Protein AF-A0A1M2VTX1-F1 (afdb_monomer)

Structure (mmCIF, N/CA/C/O backbone):
data_AF-A0A1M2VTX1-F1
#
_entry.id   AF-A0A1M2VTX1-F1
#
loop_
_atom_site.group_PDB
_atom_site.id
_atom_site.type_symbol
_atom_site.label_atom_id
_atom_site.label_alt_id
_atom_site.label_comp_id
_atom_site.label_asym_id
_atom_site.label_entity_id
_atom_site.label_seq_id
_atom_site.pdbx_PDB_ins_code
_atom_site.Cartn_x
_atom_site.Cartn_y
_atom_site.Cartn_z
_atom_site.occupancy
_atom_site.B_iso_or_equiv
_atom_site.auth_seq_id
_atom_site.auth_comp_id
_atom_site.auth_asym_id
_atom_site.auth_atom_id
_atom_site.pdbx_PDB_model_num
ATOM 1 N N . MET A 1 1 ? 3.780 -24.103 -12.499 1.00 57.12 1 MET A N 1
ATOM 2 C CA . MET A 1 1 ? 4.943 -23.644 -13.289 1.00 57.12 1 MET A CA 1
ATOM 3 C C . MET A 1 1 ? 4.640 -22.239 -13.796 1.00 57.12 1 MET A C 1
ATOM 5 O O . MET A 1 1 ? 3.648 -22.078 -14.492 1.00 57.12 1 MET A O 1
ATOM 9 N N . LEU A 1 2 ? 5.413 -21.227 -13.388 1.00 69.56 2 LEU A N 1
ATOM 10 C CA . LEU A 1 2 ? 5.296 -19.851 -13.895 1.00 69.56 2 LEU A CA 1
ATOM 11 C C . LEU A 1 2 ? 6.067 -19.782 -15.222 1.00 69.56 2 LEU A C 1
ATOM 13 O O . LEU A 1 2 ? 7.248 -20.107 -15.234 1.00 69.56 2 LEU A O 1
ATOM 17 N N . ALA A 1 3 ? 5.409 -19.458 -16.340 1.00 58.09 3 ALA A N 1
ATOM 18 C CA . ALA A 1 3 ? 5.958 -19.750 -17.674 1.00 58.09 3 ALA A CA 1
ATOM 19 C C . ALA A 1 3 ? 6.203 -18.531 -18.586 1.00 58.09 3 ALA A C 1
ATOM 21 O O . ALA A 1 3 ? 6.571 -18.720 -19.741 1.00 58.09 3 ALA A O 1
ATOM 22 N N . ARG A 1 4 ? 5.987 -17.287 -18.132 1.00 69.50 4 ARG A N 1
ATOM 23 C CA . ARG A 1 4 ? 6.029 -16.102 -19.015 1.00 69.50 4 ARG A CA 1
ATOM 24 C C . ARG A 1 4 ? 6.494 -14.830 -18.301 1.00 69.50 4 ARG A C 1
ATOM 26 O O . ARG A 1 4 ? 5.745 -13.868 -18.248 1.00 69.50 4 ARG A O 1
ATOM 33 N N . GLY A 1 5 ? 7.706 -14.836 -17.741 1.00 79.50 5 GLY A N 1
ATOM 34 C CA . GLY A 1 5 ? 8.277 -13.637 -17.107 1.00 79.50 5 GLY A CA 1
ATOM 35 C C . GLY A 1 5 ? 7.370 -13.006 -16.031 1.00 79.50 5 GLY A C 1
ATOM 36 O O . GLY A 1 5 ? 6.421 -13.645 -15.566 1.00 79.50 5 GLY A O 1
ATOM 37 N N . PRO A 1 6 ? 7.666 -11.775 -15.584 1.00 86.94 6 PRO A N 1
ATOM 38 C CA . PRO A 1 6 ? 6.753 -11.030 -14.725 1.00 86.94 6 PRO A CA 1
ATOM 39 C C . PRO A 1 6 ? 5.514 -10.600 -15.522 1.00 86.94 6 PRO A C 1
ATOM 41 O O . PRO A 1 6 ? 5.639 -10.033 -16.603 1.00 86.94 6 PRO A O 1
ATOM 44 N N . LEU A 1 7 ? 4.319 -10.849 -14.975 1.00 88.19 7 LEU A N 1
ATOM 45 C CA . LEU A 1 7 ? 3.065 -10.342 -15.550 1.00 88.19 7 LEU A CA 1
ATOM 46 C C . LEU A 1 7 ? 2.995 -8.809 -15.447 1.00 88.19 7 LEU A C 1
ATOM 48 O O . LEU A 1 7 ? 2.621 -8.143 -16.404 1.00 88.19 7 LEU A O 1
ATOM 52 N N . HIS A 1 8 ? 3.395 -8.276 -14.290 1.00 90.44 8 HIS A N 1
ATOM 53 C CA . HIS A 1 8 ? 3.475 -6.849 -13.999 1.00 90.44 8 HIS A CA 1
ATOM 54 C C . HIS A 1 8 ? 4.724 -6.539 -13.174 1.00 90.44 8 HIS A C 1
ATOM 56 O O . HIS A 1 8 ? 5.159 -7.359 -12.362 1.00 90.44 8 HIS A O 1
ATOM 62 N N . ALA A 1 9 ? 5.260 -5.335 -13.364 1.00 91.88 9 ALA A N 1
ATOM 63 C CA . ALA A 1 9 ? 6.329 -4.763 -12.555 1.00 91.88 9 ALA A CA 1
ATOM 64 C C . ALA A 1 9 ? 5.876 -3.385 -12.058 1.00 91.88 9 ALA A C 1
ATOM 66 O O . ALA A 1 9 ? 6.121 -2.369 -12.701 1.00 91.88 9 ALA A O 1
ATOM 67 N N . PHE A 1 10 ? 5.150 -3.369 -10.940 1.00 93.62 10 PHE A N 1
ATOM 68 C CA . PHE A 1 10 ? 4.768 -2.132 -10.260 1.00 93.62 10 PHE A CA 1
ATOM 69 C C . PHE A 1 10 ? 5.904 -1.657 -9.354 1.00 93.62 10 PHE A C 1
ATOM 71 O O . PHE A 1 10 ? 6.641 -2.478 -8.803 1.00 93.62 10 PHE A O 1
ATOM 78 N N . ALA A 1 11 ? 6.028 -0.346 -9.177 1.00 92.56 11 ALA A N 1
ATOM 79 C CA . ALA A 1 11 ? 7.086 0.245 -8.375 1.00 92.56 11 ALA A CA 1
ATOM 80 C C . ALA A 1 11 ? 6.549 1.392 -7.519 1.00 92.56 11 ALA A C 1
ATOM 82 O O . ALA A 1 11 ? 5.728 2.186 -7.966 1.00 92.56 11 ALA A O 1
ATOM 83 N N . HIS A 1 12 ? 7.042 1.470 -6.287 1.00 92.69 12 HIS A N 1
ATOM 84 C CA . HIS A 1 12 ? 6.989 2.708 -5.519 1.00 92.69 12 HIS A CA 1
ATOM 85 C C . HIS A 1 12 ? 7.991 3.708 -6.101 1.00 92.69 12 HIS A C 1
ATOM 87 O O . HIS A 1 12 ? 8.963 3.309 -6.744 1.00 92.69 12 HIS A O 1
ATOM 93 N N . GLU A 1 13 ? 7.759 4.991 -5.844 1.00 89.56 13 GLU A N 1
ATOM 94 C CA . GLU A 1 13 ? 8.699 6.039 -6.247 1.00 89.56 13 GLU A CA 1
ATOM 95 C C . GLU A 1 13 ? 9.970 5.995 -5.384 1.00 89.56 13 GLU A C 1
ATOM 97 O O . GLU A 1 13 ? 10.046 5.306 -4.358 1.00 89.56 13 GLU A O 1
ATOM 102 N N . ASP A 1 14 ? 10.977 6.769 -5.777 1.00 82.81 14 ASP A N 1
ATOM 103 C CA . ASP A 1 14 ? 12.145 6.985 -4.932 1.00 82.81 14 ASP A CA 1
ATOM 104 C C . ASP A 1 14 ? 11.745 7.714 -3.636 1.00 82.81 14 ASP A C 1
ATOM 106 O O . ASP A 1 14 ? 10.932 8.644 -3.639 1.00 82.81 14 ASP A O 1
ATOM 110 N N . SER A 1 15 ? 12.349 7.325 -2.506 1.00 74.06 15 SER A N 1
ATOM 111 C CA . SER A 1 15 ? 12.192 8.095 -1.266 1.00 74.06 15 SER A CA 1
ATOM 112 C C . SER A 1 15 ? 12.731 9.510 -1.472 1.00 74.06 15 SER A C 1
ATOM 114 O O . SER A 1 15 ? 13.853 9.703 -1.943 1.00 74.06 15 SER A O 1
ATOM 116 N N . ASN A 1 16 ? 11.959 10.508 -1.038 1.00 65.38 16 ASN A N 1
ATOM 117 C CA . ASN A 1 16 ? 12.381 11.911 -1.038 1.00 65.38 16 ASN A CA 1
ATOM 118 C C . ASN A 1 16 ? 13.467 12.216 0.010 1.00 65.38 16 ASN A C 1
ATOM 120 O O . ASN A 1 16 ? 13.895 13.365 0.141 1.00 65.38 16 ASN A O 1
ATOM 124 N N . LYS A 1 17 ? 13.905 11.224 0.793 1.00 70.56 17 LYS A N 1
ATOM 125 C CA . LYS A 1 17 ? 14.925 11.435 1.815 1.00 70.56 17 LYS A CA 1
ATOM 126 C C . LYS A 1 17 ? 16.332 11.467 1.212 1.00 70.56 17 LYS A C 1
ATOM 128 O O . LYS A 1 17 ? 16.689 10.589 0.429 1.00 70.56 17 LYS A O 1
ATOM 133 N N . PRO A 1 18 ? 17.172 12.432 1.629 1.00 61.97 18 PRO A N 1
ATOM 134 C CA . PRO A 1 18 ? 18.532 12.564 1.112 1.00 61.97 18 PRO A CA 1
ATOM 135 C C . PRO A 1 18 ? 19.455 11.422 1.565 1.00 61.97 18 PRO A C 1
ATOM 137 O O . PRO A 1 18 ? 20.415 11.097 0.867 1.00 61.97 18 PRO A O 1
ATOM 140 N N . ASP A 1 19 ? 19.176 10.796 2.715 1.00 68.81 19 ASP A N 1
ATOM 141 C CA . ASP A 1 19 ? 19.970 9.675 3.215 1.00 68.81 19 ASP A CA 1
ATOM 142 C C . ASP A 1 19 ? 19.478 8.337 2.647 1.00 68.81 19 ASP A C 1
ATOM 144 O O . ASP A 1 19 ? 18.606 7.667 3.203 1.00 68.81 19 ASP A O 1
ATOM 148 N N . ARG A 1 20 ? 20.082 7.936 1.525 1.00 65.12 20 ARG A N 1
ATOM 149 C CA . ARG A 1 20 ? 19.780 6.671 0.843 1.00 65.12 20 ARG A CA 1
ATOM 150 C C . ARG A 1 20 ? 20.214 5.419 1.617 1.00 65.12 20 ARG A C 1
ATOM 152 O O . ARG A 1 20 ? 19.881 4.310 1.208 1.00 65.12 20 ARG A O 1
ATOM 159 N N . ARG A 1 21 ? 20.969 5.552 2.716 1.00 62.19 21 ARG A N 1
ATOM 160 C CA . ARG A 1 21 ? 21.542 4.403 3.446 1.00 62.19 21 ARG A CA 1
ATOM 161 C C . ARG A 1 21 ? 20.524 3.647 4.303 1.00 62.19 21 ARG A C 1
ATOM 163 O O . ARG A 1 21 ? 20.820 2.533 4.720 1.00 62.19 21 ARG A O 1
ATOM 170 N N . ALA A 1 22 ? 19.345 4.225 4.534 1.00 59.78 22 ALA A N 1
ATOM 171 C CA . ALA A 1 22 ? 18.253 3.615 5.296 1.00 59.78 22 ALA A CA 1
ATOM 172 C C . ALA A 1 22 ? 16.983 3.371 4.457 1.00 59.78 22 ALA A C 1
ATOM 174 O O . ALA A 1 22 ? 15.913 3.182 5.033 1.00 59.78 22 ALA A O 1
ATOM 175 N N . MET A 1 23 ? 17.090 3.389 3.123 1.00 68.19 23 MET A N 1
ATOM 176 C CA . MET A 1 23 ? 15.981 3.065 2.220 1.00 68.19 23 MET A CA 1
ATOM 177 C C . MET A 1 23 ? 15.756 1.549 2.153 1.00 68.19 23 MET A C 1
ATOM 179 O O . MET A 1 23 ? 16.704 0.764 2.080 1.00 68.19 23 MET A O 1
ATOM 183 N N . TYR A 1 24 ? 14.496 1.140 2.082 1.00 76.38 24 TYR A N 1
ATOM 184 C CA . TYR A 1 24 ? 14.067 -0.216 1.713 1.00 76.38 24 TYR A CA 1
ATOM 185 C C . TYR A 1 24 ? 13.081 -0.100 0.558 1.00 76.38 24 TYR A C 1
ATOM 187 O O . TYR A 1 24 ? 12.406 0.910 0.447 1.00 76.38 24 TYR A O 1
ATOM 195 N N . GLY A 1 25 ? 12.998 -1.114 -0.304 1.00 85.94 25 GLY A N 1
ATOM 196 C CA . GLY A 1 25 ? 12.064 -1.123 -1.435 1.00 85.94 25 GLY A CA 1
ATOM 197 C C . GLY A 1 25 ? 10.609 -1.326 -0.994 1.00 85.94 25 GLY A C 1
ATOM 198 O O . GLY A 1 25 ? 10.053 -0.549 -0.225 1.00 85.94 25 GLY A O 1
ATOM 199 N N . VAL A 1 26 ? 9.976 -2.390 -1.484 1.00 91.75 26 VAL A N 1
ATOM 200 C CA . VAL A 1 26 ? 8.645 -2.806 -1.018 1.00 91.75 26 VAL A CA 1
ATOM 201 C C . VAL A 1 26 ? 8.793 -3.606 0.275 1.00 91.75 26 VAL A C 1
ATOM 203 O O . VAL A 1 26 ? 9.516 -4.601 0.295 1.00 91.75 26 VAL A O 1
ATOM 206 N N . VAL A 1 27 ? 8.107 -3.197 1.346 1.00 93.25 27 VAL A N 1
ATOM 207 C CA . VAL A 1 27 ? 8.224 -3.845 2.670 1.00 93.25 27 VAL A CA 1
ATOM 208 C C . VAL A 1 27 ? 7.169 -4.917 2.925 1.00 93.25 27 VAL A C 1
ATOM 210 O O . VAL A 1 27 ? 7.410 -5.866 3.667 1.00 93.25 27 VAL A O 1
ATOM 213 N N . LYS A 1 28 ? 5.991 -4.781 2.312 1.00 95.06 28 LYS A N 1
ATOM 214 C CA . LYS A 1 28 ? 4.875 -5.722 2.441 1.00 95.06 28 LYS A CA 1
ATOM 215 C C . LYS A 1 28 ? 3.982 -5.622 1.207 1.00 95.06 28 LYS A C 1
ATOM 217 O O . LYS A 1 28 ? 3.864 -4.548 0.617 1.00 95.06 28 LYS A O 1
ATOM 222 N N . THR A 1 29 ? 3.343 -6.735 0.850 1.00 96.81 29 THR A N 1
ATOM 223 C CA . THR A 1 29 ? 2.247 -6.774 -0.124 1.00 96.81 29 THR A CA 1
ATOM 224 C C . THR A 1 29 ? 1.085 -7.604 0.417 1.00 96.81 29 THR A C 1
ATOM 226 O O . THR A 1 29 ? 1.307 -8.550 1.174 1.00 96.81 29 THR A O 1
ATOM 229 N N . GLU A 1 30 ? -0.146 -7.243 0.066 1.00 96.75 30 GLU A N 1
ATOM 230 C CA . GLU A 1 30 ? -1.357 -7.944 0.497 1.00 96.75 30 GLU A CA 1
ATOM 231 C C . GLU A 1 30 ? -2.414 -7.912 -0.612 1.00 96.75 30 GLU A C 1
ATOM 233 O O . GLU A 1 30 ? -2.645 -6.870 -1.225 1.00 96.75 30 GLU A O 1
ATOM 238 N N . TRP A 1 31 ? -3.035 -9.057 -0.900 1.00 95.00 31 TRP A N 1
ATOM 239 C CA . TRP A 1 31 ? -4.150 -9.115 -1.844 1.00 95.00 31 TRP A CA 1
ATOM 240 C C . TRP A 1 31 ? -5.414 -8.568 -1.197 1.00 95.00 31 TRP A C 1
ATOM 242 O O . TRP A 1 31 ? -5.729 -8.908 -0.060 1.00 95.00 31 TRP A O 1
ATOM 252 N N . VAL A 1 32 ? -6.172 -7.787 -1.958 1.00 92.19 32 VAL A N 1
ATOM 253 C CA . VAL A 1 32 ? -7.484 -7.287 -1.551 1.00 92.19 32 VAL A CA 1
ATOM 254 C C . VAL A 1 32 ? -8.518 -7.606 -2.613 1.00 92.19 32 VAL A C 1
ATOM 256 O O . VAL A 1 32 ? -8.243 -7.552 -3.811 1.00 92.19 32 VAL A O 1
ATOM 259 N N . CYS A 1 33 ? -9.726 -7.932 -2.168 1.00 88.38 33 CYS A N 1
ATOM 260 C CA . CYS A 1 33 ? -10.849 -8.254 -3.035 1.00 88.38 33 CYS A CA 1
ATOM 261 C C . CYS A 1 33 ? -12.046 -7.416 -2.590 1.00 88.38 33 CYS A C 1
ATOM 263 O O . CYS A 1 33 ? -12.437 -7.483 -1.427 1.00 88.38 33 CYS A O 1
ATOM 265 N N . GLY A 1 34 ? -12.650 -6.655 -3.499 1.00 75.38 34 GLY A N 1
ATOM 266 C CA . GLY A 1 34 ? -13.826 -5.848 -3.176 1.00 75.38 34 GLY A CA 1
ATOM 267 C C . GLY A 1 34 ? -14.722 -5.635 -4.385 1.00 75.38 34 GLY A C 1
ATOM 268 O O . GLY A 1 34 ? -14.244 -5.407 -5.491 1.00 75.38 34 GLY A O 1
ATOM 269 N N . ALA A 1 35 ? -16.037 -5.703 -4.198 1.00 62.72 35 ALA A N 1
ATOM 270 C CA . ALA A 1 35 ? -16.992 -5.319 -5.234 1.00 62.72 35 ALA A CA 1
ATOM 271 C C . ALA A 1 35 ? -17.181 -3.787 -5.250 1.00 62.72 35 ALA A C 1
ATOM 273 O O . ALA A 1 35 ? -17.131 -3.171 -4.187 1.00 62.72 35 ALA A O 1
ATOM 274 N N . PRO A 1 36 ? -17.420 -3.156 -6.416 1.00 68.81 36 PRO A N 1
ATOM 275 C CA . PRO A 1 36 ? -17.385 -3.711 -7.778 1.00 68.81 36 PRO A CA 1
ATOM 276 C C . PRO A 1 36 ? -15.965 -3.817 -8.374 1.00 68.81 36 PRO A C 1
ATOM 278 O O . PRO A 1 36 ? -15.800 -4.234 -9.519 1.00 68.81 36 PRO A O 1
ATOM 281 N N . TYR A 1 37 ? -14.938 -3.411 -7.627 1.00 69.81 37 TYR A N 1
ATOM 282 C CA . TYR A 1 37 ? -13.607 -3.119 -8.159 1.00 69.81 37 TYR A CA 1
ATOM 283 C C . TYR A 1 37 ? -12.725 -4.344 -8.436 1.00 69.81 37 TYR A C 1
ATOM 285 O O . TYR A 1 37 ? -11.744 -4.205 -9.157 1.00 69.81 37 TYR A O 1
ATOM 293 N N . GLY A 1 38 ? -13.081 -5.543 -7.979 1.00 82.88 38 GLY A N 1
ATOM 294 C CA . GLY A 1 38 ? -12.352 -6.785 -8.243 1.00 82.88 38 GLY A CA 1
ATOM 295 C C . GLY A 1 38 ? -11.166 -7.015 -7.302 1.00 82.88 38 GLY A C 1
ATOM 296 O O . GLY A 1 38 ? -11.228 -6.686 -6.119 1.00 82.88 38 GLY A O 1
ATOM 297 N N . VAL A 1 39 ? -10.115 -7.649 -7.831 1.00 88.31 39 VAL A N 1
ATOM 298 C CA . VAL A 1 39 ? -8.889 -7.992 -7.095 1.00 88.31 39 VAL A CA 1
ATOM 299 C C . VAL A 1 39 ? -7.840 -6.908 -7.316 1.00 88.31 39 VAL A C 1
ATOM 301 O O . VAL A 1 39 ? -7.530 -6.570 -8.458 1.00 88.31 39 VAL A O 1
ATOM 304 N N . GLY A 1 40 ? -7.274 -6.406 -6.226 1.00 93.31 40 GLY A N 1
ATOM 305 C CA . GLY A 1 40 ? -6.150 -5.481 -6.221 1.00 93.31 40 GLY A CA 1
ATOM 306 C C . GLY A 1 40 ? -5.019 -5.980 -5.330 1.00 93.31 40 GLY A C 1
ATOM 307 O O . GLY A 1 40 ? -5.193 -6.891 -4.519 1.00 93.31 40 GLY A O 1
ATOM 308 N N . LEU A 1 41 ? -3.849 -5.375 -5.485 1.00 95.75 41 LEU A N 1
ATOM 309 C CA . LEU A 1 41 ? -2.684 -5.618 -4.644 1.00 95.75 41 LEU A CA 1
ATOM 310 C C . LEU A 1 41 ? -2.381 -4.343 -3.864 1.00 95.75 41 LEU A C 1
ATOM 312 O O . LEU A 1 41 ? -2.256 -3.283 -4.465 1.00 95.75 41 LEU A O 1
ATOM 316 N N . VAL A 1 42 ? -2.240 -4.427 -2.548 1.00 97.06 42 VAL A N 1
ATOM 317 C CA . VAL A 1 42 ? -1.787 -3.306 -1.719 1.00 97.06 42 VAL A CA 1
ATOM 318 C C . VAL A 1 42 ? -0.322 -3.504 -1.372 1.00 97.06 42 VAL A C 1
ATOM 320 O O . VAL A 1 42 ? 0.082 -4.617 -1.039 1.00 97.06 42 VAL A O 1
ATOM 323 N N . SER A 1 43 ? 0.483 -2.447 -1.425 1.00 97.56 43 SER A N 1
ATOM 324 C CA . SER A 1 43 ? 1.880 -2.491 -0.987 1.00 97.56 43 SER A CA 1
ATOM 325 C C . SER A 1 43 ? 2.312 -1.225 -0.263 1.00 97.56 43 SER A C 1
ATOM 327 O O . SER A 1 43 ? 1.774 -0.151 -0.509 1.00 97.56 43 SER A O 1
ATOM 329 N N . GLY A 1 44 ? 3.306 -1.353 0.615 1.00 96.56 44 GLY A N 1
ATOM 330 C CA . GLY A 1 44 ? 3.977 -0.230 1.274 1.00 96.56 44 GLY A CA 1
ATOM 331 C C . GLY A 1 44 ? 5.446 -0.163 0.868 1.00 96.56 44 GLY A C 1
ATOM 332 O O . GLY A 1 44 ? 6.062 -1.218 0.677 1.00 96.56 44 GLY A O 1
ATOM 333 N N . GLY A 1 45 ? 6.017 1.041 0.764 1.00 94.31 45 GLY A N 1
ATOM 334 C CA . GLY A 1 45 ? 7.405 1.187 0.320 1.00 94.31 45 GLY A CA 1
ATOM 335 C C . GLY A 1 45 ? 8.153 2.453 0.748 1.00 94.31 45 GLY A C 1
ATOM 336 O O . GLY A 1 45 ? 7.688 3.244 1.577 1.00 94.31 45 GLY A O 1
ATOM 337 N N . ALA A 1 46 ? 9.349 2.600 0.165 1.00 91.81 46 ALA A N 1
ATOM 338 C CA . ALA A 1 46 ? 10.330 3.664 0.421 1.00 91.81 46 ALA A CA 1
ATOM 339 C C . ALA A 1 46 ? 9.802 5.085 0.199 1.00 91.81 46 ALA A C 1
ATOM 341 O O . ALA A 1 46 ? 10.211 6.009 0.897 1.00 91.81 46 ALA A O 1
ATOM 342 N N . ASP A 1 47 ? 8.885 5.269 -0.754 1.00 92.06 47 ASP A N 1
ATOM 343 C CA . ASP A 1 47 ? 8.259 6.566 -1.057 1.00 92.06 47 ASP A CA 1
ATOM 344 C C . ASP A 1 47 ? 7.334 7.077 0.061 1.00 92.06 47 ASP A C 1
ATOM 346 O O . ASP A 1 47 ? 6.664 8.101 -0.099 1.00 92.06 47 ASP A O 1
ATOM 350 N N . GLY A 1 48 ? 7.261 6.354 1.182 1.00 93.19 48 GLY A N 1
ATOM 351 C CA . GLY A 1 48 ? 6.389 6.665 2.305 1.00 93.19 48 GLY A CA 1
ATOM 352 C C . GLY A 1 48 ? 4.918 6.421 1.989 1.00 93.19 48 GLY A C 1
ATOM 353 O O . GLY A 1 48 ? 4.062 6.861 2.751 1.00 93.19 48 GLY A O 1
ATOM 354 N N . CYS A 1 49 ? 4.592 5.742 0.888 1.00 95.56 49 CYS A N 1
ATOM 355 C CA . CYS A 1 49 ? 3.213 5.505 0.488 1.00 95.56 49 CYS A CA 1
ATOM 356 C C . CYS A 1 49 ? 2.783 4.060 0.755 1.00 95.56 49 CYS A C 1
ATOM 358 O O . CYS A 1 49 ? 3.566 3.119 0.600 1.00 95.56 49 CYS A O 1
ATOM 360 N N . VAL A 1 50 ? 1.501 3.883 1.085 1.00 96.88 50 VAL A N 1
ATOM 361 C CA . VAL A 1 50 ? 0.784 2.624 0.835 1.00 96.88 50 VAL A CA 1
ATOM 362 C C . VAL A 1 50 ? -0.046 2.820 -0.427 1.00 96.88 50 VAL A C 1
ATOM 364 O O . VAL A 1 50 ? -0.786 3.800 -0.536 1.00 96.88 50 VAL A O 1
ATOM 367 N N . ARG A 1 51 ? 0.100 1.919 -1.395 1.00 96.44 51 ARG A N 1
ATOM 368 C CA . ARG A 1 51 ? -0.496 2.019 -2.730 1.00 96.44 51 ARG A CA 1
ATOM 369 C C . ARG A 1 51 ? -1.395 0.834 -3.027 1.00 96.44 51 ARG A C 1
ATOM 371 O O . ARG A 1 51 ? -1.095 -0.276 -2.600 1.00 96.44 51 ARG A O 1
ATOM 378 N N . LEU A 1 52 ? -2.453 1.082 -3.791 1.00 95.31 52 LEU A N 1
ATOM 379 C CA . LEU A 1 52 ? -3.314 0.075 -4.398 1.00 95.31 52 LEU A CA 1
ATOM 380 C C . LEU A 1 52 ? -2.992 -0.053 -5.889 1.00 95.31 52 LEU A C 1
ATOM 382 O O . LEU A 1 52 ? -3.040 0.925 -6.637 1.00 95.31 52 LEU A O 1
ATOM 386 N N . TRP A 1 53 ? -2.717 -1.279 -6.314 1.00 95.38 53 TRP A N 1
ATOM 387 C CA . TRP A 1 53 ? -2.482 -1.658 -7.698 1.00 95.38 53 TRP A CA 1
ATOM 388 C C . TRP A 1 53 ? -3.661 -2.463 -8.228 1.00 95.38 53 TRP A C 1
ATOM 390 O O . TRP A 1 53 ? -4.096 -3.438 -7.609 1.00 95.38 53 TRP A O 1
ATOM 400 N N . ASP A 1 54 ? -4.139 -2.097 -9.408 1.00 92.38 54 ASP A N 1
ATOM 401 C CA . ASP A 1 54 ? -5.060 -2.912 -10.187 1.00 92.38 54 ASP A CA 1
ATOM 402 C C . ASP A 1 54 ? -4.244 -3.798 -11.131 1.00 92.38 54 ASP A C 1
ATOM 404 O O . ASP A 1 54 ? -3.642 -3.328 -12.098 1.00 92.38 54 ASP A O 1
ATOM 408 N N . VAL A 1 55 ? -4.232 -5.101 -10.853 1.00 91.44 55 VAL A N 1
ATOM 409 C CA . VAL A 1 55 ? -3.476 -6.097 -11.632 1.00 91.44 55 VAL A CA 1
ATOM 410 C C . VAL A 1 55 ? -4.096 -6.404 -12.996 1.00 91.44 55 VAL A C 1
ATOM 412 O O . VAL A 1 55 ? -3.582 -7.239 -13.730 1.00 91.44 55 VAL A O 1
ATOM 415 N N . ARG A 1 56 ? -5.232 -5.784 -13.333 1.00 89.19 56 ARG A N 1
ATOM 416 C CA . ARG A 1 56 ? -5.868 -5.888 -14.655 1.00 89.19 56 ARG A CA 1
ATOM 417 C C . ARG A 1 56 ? -5.453 -4.740 -15.572 1.00 89.19 56 ARG A C 1
ATOM 419 O O . ARG A 1 56 ? -5.716 -4.798 -16.771 1.00 89.19 56 ARG A O 1
ATOM 426 N N . ARG A 1 57 ? -4.853 -3.688 -15.009 1.00 89.50 57 ARG A N 1
ATOM 427 C CA . ARG A 1 57 ? -4.334 -2.535 -15.747 1.00 89.50 57 ARG A CA 1
ATOM 428 C C . ARG A 1 57 ? -2.868 -2.753 -16.088 1.00 89.50 57 ARG A C 1
ATOM 430 O O . ARG A 1 57 ? -2.152 -3.469 -15.392 1.00 89.50 57 ARG A O 1
ATOM 437 N N . ALA A 1 58 ? -2.414 -2.108 -17.157 1.00 89.44 58 ALA A N 1
ATOM 438 C CA . ALA A 1 58 ? -1.003 -2.110 -17.508 1.00 89.44 58 ALA A CA 1
ATOM 439 C C . ALA A 1 58 ? -0.158 -1.458 -16.395 1.00 89.44 58 ALA A C 1
ATOM 441 O O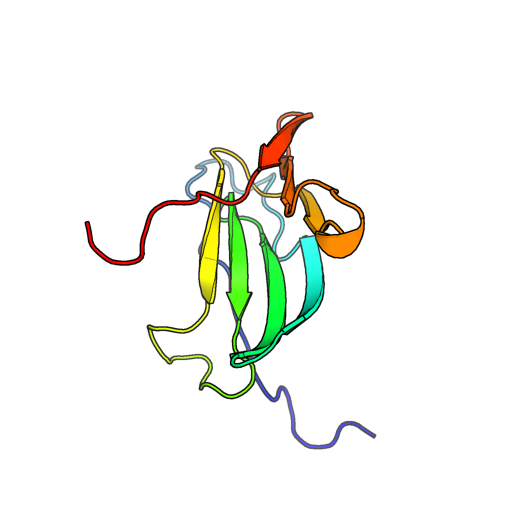 . ALA A 1 58 ? -0.657 -0.660 -15.595 1.00 89.44 58 ALA A O 1
ATOM 442 N N . SER A 1 59 ? 1.123 -1.827 -16.319 1.00 89.44 59 SER A N 1
ATOM 443 C CA . SER A 1 59 ? 2.036 -1.289 -15.299 1.00 89.44 59 SER A CA 1
ATOM 444 C C . SER A 1 59 ? 2.378 0.184 -15.506 1.00 89.44 59 SE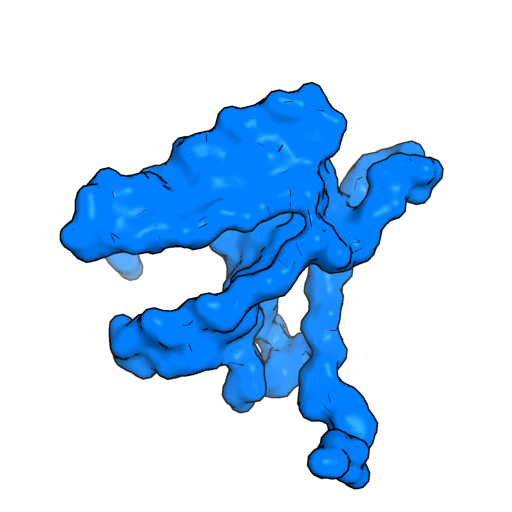R A C 1
ATOM 446 O O . SER A 1 59 ? 2.738 0.851 -14.545 1.00 89.44 59 SER A O 1
ATOM 448 N N . ASP A 1 60 ? 2.232 0.684 -16.728 1.00 89.94 60 ASP A N 1
ATOM 449 C CA . ASP A 1 60 ? 2.437 2.072 -17.136 1.00 89.94 60 ASP A CA 1
ATOM 450 C C . ASP A 1 60 ? 1.128 2.883 -17.226 1.00 89.94 60 ASP A C 1
ATOM 452 O O . ASP A 1 60 ? 1.165 4.050 -17.614 1.00 89.94 60 ASP A O 1
ATOM 456 N N . ASP A 1 61 ? -0.029 2.308 -16.858 1.00 91.94 61 ASP A N 1
ATOM 457 C CA . ASP A 1 61 ? -1.282 3.069 -16.771 1.00 91.94 61 ASP A CA 1
ATOM 458 C C . ASP A 1 61 ? -1.156 4.118 -15.649 1.00 91.94 61 ASP A C 1
ATOM 460 O O . ASP A 1 61 ? -0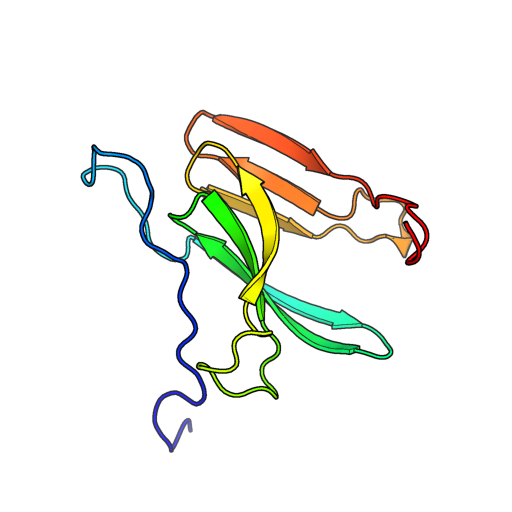.986 3.741 -14.486 1.00 91.94 61 ASP A O 1
ATOM 464 N N . PRO A 1 62 ? -1.287 5.424 -15.952 1.00 88.88 62 PRO A N 1
ATOM 465 C CA . PRO A 1 62 ? -1.132 6.493 -14.964 1.00 88.88 62 PRO A CA 1
ATOM 466 C C . PRO A 1 62 ? -2.184 6.472 -13.846 1.00 88.88 62 PRO A C 1
ATOM 468 O O . PRO A 1 62 ? -2.017 7.148 -12.834 1.00 88.88 62 PRO A O 1
ATOM 471 N N . HIS A 1 63 ? -3.272 5.718 -14.004 1.00 88.62 63 HIS A N 1
ATOM 472 C CA . HIS A 1 63 ? -4.288 5.542 -12.966 1.00 88.62 63 HIS A CA 1
ATOM 473 C C . HIS A 1 63 ? -4.000 4.344 -12.049 1.00 88.62 63 HIS A C 1
ATOM 475 O O . HIS A 1 63 ? -4.768 4.092 -11.118 1.00 88.62 63 HIS A O 1
ATOM 481 N N . ASN A 1 64 ? -2.946 3.571 -12.321 1.00 92.38 64 ASN A N 1
ATOM 482 C CA . ASN A 1 64 ? -2.512 2.477 -11.463 1.00 92.38 64 ASN A CA 1
ATOM 483 C C . ASN A 1 64 ? -1.619 3.002 -10.324 1.00 92.38 64 ASN A C 1
ATOM 485 O O . ASN A 1 64 ? -1.039 4.080 -10.417 1.00 92.38 64 ASN A O 1
ATOM 489 N N . GLY A 1 65 ? -1.510 2.256 -9.223 1.00 93.31 65 GLY A N 1
ATOM 490 C CA . GLY A 1 65 ? -0.692 2.681 -8.081 1.00 93.31 65 GLY A CA 1
ATOM 491 C C . GLY A 1 65 ? -1.287 3.822 -7.272 1.00 93.31 65 GLY A C 1
ATOM 492 O O . GLY A 1 65 ? -0.543 4.670 -6.768 1.00 93.31 65 GLY A O 1
ATOM 493 N N . THR A 1 66 ? -2.616 3.836 -7.147 1.00 93.50 66 THR A N 1
ATOM 494 C CA . THR A 1 66 ? -3.365 4.811 -6.352 1.00 93.50 66 THR A CA 1
ATOM 495 C C . THR A 1 66 ? -2.803 4.874 -4.935 1.00 93.50 66 THR A C 1
ATOM 497 O O . THR A 1 66 ? -2.725 3.860 -4.243 1.00 93.50 66 THR A O 1
ATOM 500 N N . VAL A 1 67 ? -2.414 6.065 -4.488 1.00 94.88 67 VAL A N 1
ATOM 501 C CA . VAL A 1 67 ? -1.905 6.279 -3.130 1.00 94.88 67 VAL A CA 1
ATOM 502 C C . VAL A 1 67 ? -3.079 6.253 -2.155 1.00 94.88 67 VAL A C 1
ATOM 504 O O . VAL A 1 67 ? -3.940 7.126 -2.203 1.00 94.88 67 VAL A O 1
ATOM 507 N N . LEU A 1 68 ? -3.107 5.258 -1.268 1.00 94.50 68 LEU A N 1
ATOM 508 C CA . LEU A 1 68 ? -4.096 5.162 -0.189 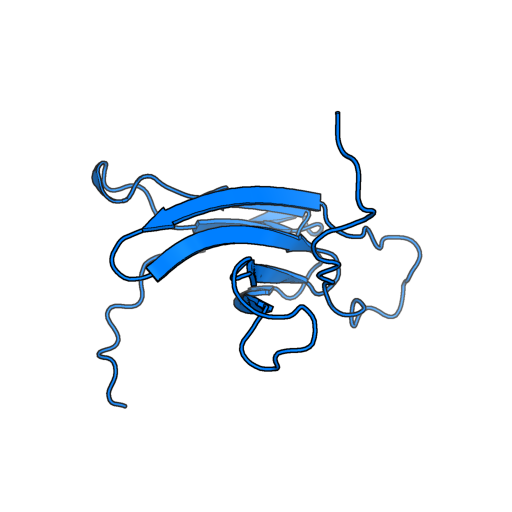1.00 94.50 68 LEU A CA 1
ATOM 509 C C . LEU A 1 68 ? -3.715 6.059 0.991 1.00 94.50 68 LEU A C 1
ATOM 511 O O . LEU A 1 68 ? -4.571 6.650 1.639 1.00 94.50 68 LEU A O 1
ATOM 515 N N . VAL A 1 69 ? -2.415 6.161 1.270 1.00 95.19 69 VAL A N 1
ATOM 516 C CA . VAL A 1 69 ? -1.862 7.038 2.305 1.00 95.19 69 VAL A CA 1
ATOM 517 C C . VAL A 1 69 ? -0.440 7.432 1.939 1.00 95.19 69 VAL A C 1
ATOM 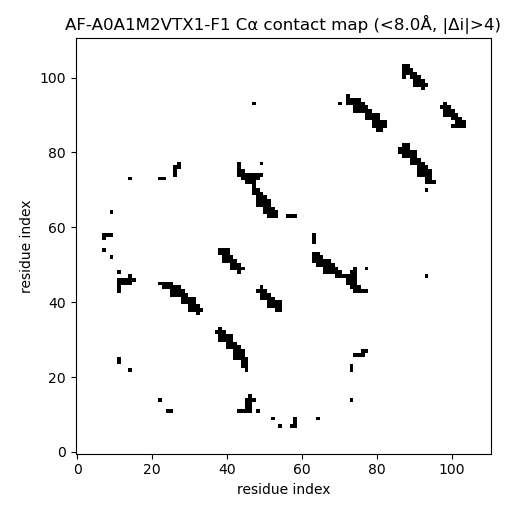519 O O . VAL A 1 69 ? 0.295 6.640 1.345 1.00 95.19 69 VAL A O 1
ATOM 522 N N . LYS A 1 70 ? -0.052 8.646 2.328 1.00 95.12 70 LYS A N 1
ATOM 523 C CA . LYS A 1 70 ? 1.314 9.155 2.236 1.00 95.12 70 LYS A CA 1
ATOM 524 C C . LYS A 1 70 ? 1.804 9.556 3.622 1.00 95.12 70 LYS A C 1
ATOM 526 O O . LYS A 1 70 ? 1.122 10.287 4.337 1.00 95.12 70 LYS A O 1
ATOM 531 N N . CYS A 1 71 ? 2.980 9.077 3.987 1.00 92.19 71 CYS A N 1
ATOM 532 C CA . CYS A 1 71 ? 3.644 9.335 5.253 1.00 92.19 71 CYS A CA 1
ATOM 533 C C . CYS A 1 71 ? 4.946 10.119 5.037 1.00 92.19 71 CYS A C 1
ATOM 535 O O . CYS A 1 71 ? 5.549 10.070 3.968 1.00 92.19 71 CYS A O 1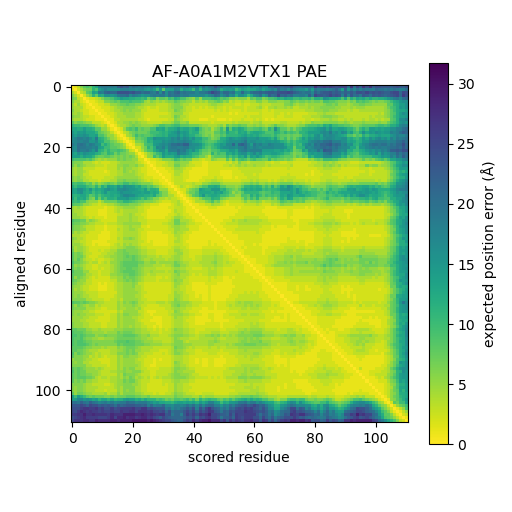
ATOM 537 N N . ASP A 1 72 ? 5.416 10.792 6.088 1.00 88.81 72 ASP A N 1
ATOM 538 C CA . ASP A 1 72 ? 6.678 11.556 6.073 1.00 88.81 72 ASP A CA 1
ATOM 539 C C . ASP A 1 72 ? 7.926 10.653 6.089 1.00 88.81 72 ASP A C 1
ATOM 541 O O . ASP A 1 72 ? 9.060 11.086 5.872 1.00 88.81 72 ASP A O 1
ATOM 545 N N . ASN A 1 73 ? 7.717 9.370 6.377 1.00 89.25 73 ASN A N 1
ATOM 546 C CA . ASN A 1 73 ? 8.741 8.356 6.489 1.00 89.25 73 ASN A CA 1
ATOM 547 C C . ASN A 1 73 ? 8.361 7.130 5.662 1.00 89.25 73 ASN A C 1
ATOM 549 O O . ASN A 1 73 ? 7.186 6.795 5.543 1.00 89.25 73 ASN A O 1
ATOM 553 N N . ASP A 1 74 ? 9.387 6.440 5.178 1.00 91.31 74 ASP A N 1
ATOM 554 C CA . ASP A 1 74 ? 9.326 5.143 4.524 1.00 91.31 74 ASP A CA 1
ATOM 555 C C . ASP A 1 74 ? 8.434 4.190 5.329 1.00 91.31 74 ASP A C 1
ATOM 557 O O . ASP A 1 74 ? 8.582 4.043 6.555 1.00 91.31 74 ASP A O 1
ATOM 561 N N . VAL A 1 75 ? 7.495 3.553 4.630 1.00 94.00 75 VAL A N 1
ATOM 562 C CA . VAL A 1 75 ? 6.599 2.578 5.246 1.00 94.00 75 VAL A CA 1
ATOM 563 C C . VAL A 1 75 ? 7.436 1.378 5.653 1.00 94.00 75 VAL A C 1
ATOM 565 O O . VAL A 1 75 ? 8.184 0.832 4.850 1.00 94.00 75 VAL A O 1
ATOM 568 N N . SER A 1 76 ? 7.314 0.965 6.910 1.00 93.38 76 SER A N 1
ATOM 569 C CA . SER A 1 76 ? 7.975 -0.232 7.439 1.00 93.38 76 SER A CA 1
ATOM 570 C C . SER A 1 76 ? 7.007 -1.403 7.557 1.00 93.38 76 SER A C 1
ATOM 572 O O . SER A 1 76 ? 7.416 -2.554 7.449 1.00 93.38 76 SER A O 1
ATOM 574 N N . THR A 1 77 ? 5.720 -1.124 7.760 1.00 95.81 77 THR A N 1
ATOM 575 C CA . THR A 1 77 ? 4.659 -2.132 7.775 1.00 95.81 77 THR A CA 1
ATOM 576 C C . THR A 1 77 ? 3.293 -1.484 7.568 1.00 95.81 77 THR A C 1
ATOM 578 O O . THR A 1 77 ? 3.112 -0.294 7.828 1.00 95.81 77 THR A O 1
ATOM 581 N N . PHE A 1 78 ? 2.315 -2.279 7.146 1.00 97.31 78 PHE A N 1
ATOM 582 C CA . PHE A 1 78 ? 0.908 -1.899 7.185 1.00 97.31 78 PHE A CA 1
ATOM 583 C C . PHE A 1 78 ? 0.026 -3.108 7.510 1.00 97.31 78 PHE A C 1
ATOM 585 O O . PHE A 1 78 ? 0.419 -4.258 7.287 1.00 97.31 78 PHE A O 1
ATOM 592 N N . ALA A 1 79 ? -1.178 -2.855 8.007 1.00 96.88 79 ALA A N 1
ATOM 593 C CA . ALA A 1 79 ? -2.225 -3.851 8.193 1.00 96.88 79 ALA A CA 1
ATOM 594 C C . ALA A 1 79 ? -3.545 -3.314 7.643 1.00 96.88 79 ALA A C 1
ATOM 596 O O . ALA A 1 79 ? -3.871 -2.148 7.860 1.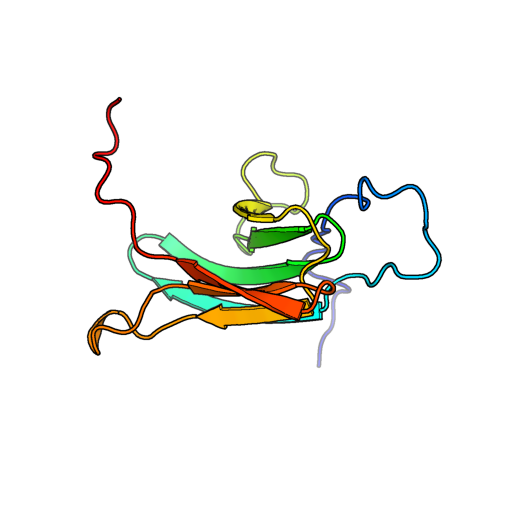00 96.88 79 ALA A O 1
ATOM 597 N N . LEU A 1 80 ? -4.270 -4.168 6.928 1.00 94.88 80 LEU A N 1
ATOM 598 C CA . LEU A 1 80 ? -5.622 -3.894 6.466 1.00 94.88 80 LEU A CA 1
ATOM 599 C C . LEU A 1 80 ? -6.602 -4.466 7.487 1.00 94.88 80 LEU A C 1
ATOM 601 O O . LEU A 1 80 ? -6.451 -5.618 7.895 1.00 94.88 80 LEU A O 1
ATOM 605 N N . GLY A 1 81 ? -7.557 -3.652 7.925 1.00 92.06 81 GLY A N 1
ATOM 606 C CA . GLY A 1 81 ? -8.567 -4.065 8.894 1.00 92.06 81 GLY A CA 1
ATOM 607 C C . GLY A 1 81 ? -9.793 -4.691 8.244 1.00 92.06 81 GLY A C 1
ATOM 608 O O . GLY A 1 81 ? -10.156 -4.384 7.104 1.00 92.06 81 GLY A O 1
ATOM 609 N N . ASP A 1 82 ? -10.466 -5.552 9.000 1.00 89.19 82 ASP A N 1
ATOM 610 C CA . ASP A 1 82 ? -11.776 -6.090 8.655 1.00 89.19 82 ASP A CA 1
ATOM 611 C C . ASP A 1 82 ? -12.881 -5.099 9.047 1.00 89.19 82 ASP A C 1
ATOM 613 O O . ASP A 1 82 ? -13.375 -5.068 10.180 1.00 89.19 82 ASP A O 1
ATOM 617 N N . VAL A 1 83 ? -13.302 -4.290 8.077 1.00 85.31 83 VAL A N 1
ATOM 618 C CA . VAL A 1 83 ? -14.361 -3.287 8.266 1.00 85.31 83 VAL A CA 1
ATOM 619 C C . VAL A 1 83 ? -15.693 -3.899 8.712 1.00 85.31 83 VAL A C 1
ATOM 621 O O . VAL A 1 83 ? -16.471 -3.235 9.395 1.00 85.31 83 VAL A O 1
ATOM 624 N N . TYR A 1 84 ? -15.955 -5.176 8.405 1.00 86.00 84 TYR A N 1
ATOM 625 C CA . TYR A 1 84 ? -17.175 -5.864 8.844 1.00 86.00 84 TYR A CA 1
ATOM 626 C C . TYR A 1 84 ? -17.138 -6.238 10.328 1.00 86.00 84 TYR A C 1
ATOM 628 O O . TYR A 1 84 ? -18.185 -6.497 10.923 1.00 86.00 84 TYR A O 1
ATOM 636 N N . L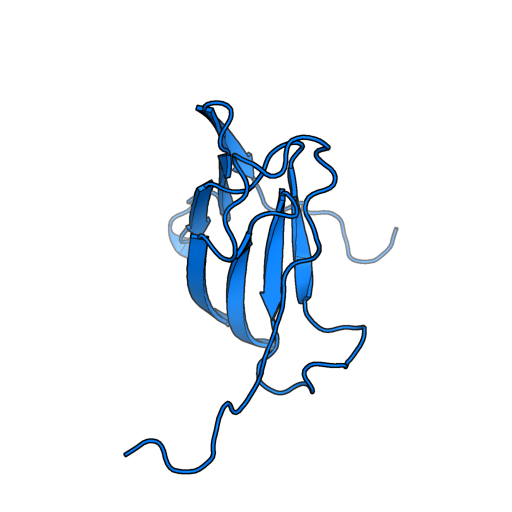YS A 1 85 ? -15.951 -6.230 10.941 1.00 91.75 85 LYS A N 1
ATOM 637 C CA . LYS A 1 85 ? -15.756 -6.357 12.392 1.00 91.75 85 LYS A CA 1
ATOM 638 C C . LYS A 1 85 ? -15.610 -5.007 13.094 1.00 91.75 85 LYS A C 1
ATOM 640 O O . LYS A 1 85 ? -15.406 -4.984 14.305 1.00 91.75 85 LYS A O 1
ATOM 645 N N . GLY A 1 86 ? -15.727 -3.897 12.362 1.00 88.00 86 GLY A N 1
ATOM 646 C CA . GLY A 1 86 ? -15.509 -2.554 12.899 1.00 88.00 86 GLY A CA 1
ATOM 647 C C . GLY A 1 86 ? -14.040 -2.251 13.200 1.00 88.00 86 GLY A C 1
ATOM 648 O O . GLY A 1 86 ? -13.758 -1.406 14.046 1.00 88.00 86 GLY A O 1
ATOM 649 N N . GLU A 1 87 ? -13.103 -2.950 12.553 1.00 93.12 87 GLU A N 1
ATOM 650 C CA . GLU A 1 87 ? -11.682 -2.613 12.629 1.00 93.12 87 GLU A CA 1
ATOM 651 C C . GLU A 1 87 ? -11.379 -1.394 11.748 1.00 93.12 87 GLU A C 1
ATOM 653 O O . GLU A 1 87 ? -11.991 -1.206 10.693 1.00 93.12 87 GLU A O 1
ATOM 658 N N . ALA A 1 88 ? -10.400 -0.585 12.161 1.00 92.00 88 ALA A N 1
ATOM 659 C CA . ALA A 1 88 ? -9.925 0.524 11.345 1.00 92.00 88 ALA A CA 1
ATOM 660 C C . ALA A 1 88 ? -9.367 -0.013 10.013 1.00 92.00 88 ALA A C 1
ATOM 662 O O . ALA A 1 88 ? -8.568 -0.953 10.029 1.00 92.00 88 ALA A O 1
ATOM 663 N N . PRO A 1 89 ? -9.734 0.568 8.860 1.00 92.69 89 PRO A N 1
ATOM 664 C CA . PRO A 1 89 ? -9.432 -0.008 7.551 1.00 92.69 89 PRO A CA 1
ATOM 665 C C . PRO A 1 89 ? -7.939 -0.128 7.249 1.00 92.69 89 PRO A C 1
ATOM 667 O O . PRO A 1 89 ? -7.539 -1.039 6.522 1.00 92.69 89 PRO A O 1
ATOM 670 N N . LEU A 1 90 ? -7.105 0.772 7.777 1.00 95.50 90 LEU A N 1
ATOM 671 C CA . LEU A 1 90 ? -5.671 0.760 7.511 1.00 95.50 90 LEU A CA 1
ATOM 672 C C . LEU A 1 90 ? -4.870 1.235 8.725 1.00 95.50 90 LEU A C 1
ATOM 674 O O . LEU A 1 90 ? -5.099 2.310 9.273 1.00 95.50 90 LEU A O 1
ATOM 678 N N . ILE A 1 91 ? -3.863 0.454 9.098 1.00 97.44 91 ILE A N 1
ATOM 679 C CA . ILE A 1 91 ? -2.839 0.825 10.077 1.00 97.44 91 ILE A CA 1
ATOM 680 C C . ILE A 1 91 ? -1.497 0.861 9.356 1.00 97.44 91 ILE A C 1
ATOM 682 O O . ILE A 1 91 ? -1.166 -0.072 8.627 1.00 97.44 91 ILE A O 1
ATOM 686 N N . VAL A 1 92 ? -0.702 1.907 9.577 1.00 97.56 92 VAL A N 1
ATOM 687 C CA . VAL A 1 92 ? 0.629 2.062 8.973 1.00 97.56 92 VAL A CA 1
ATOM 688 C C . VAL A 1 92 ? 1.671 2.317 10.047 1.00 97.56 92 VAL A C 1
ATOM 690 O O . VAL A 1 92 ? 1.526 3.224 10.866 1.00 97.56 92 VAL A O 1
ATOM 693 N N . GLY A 1 93 ? 2.741 1.530 10.020 1.00 96.69 93 GLY A N 1
ATOM 694 C CA . GLY A 1 93 ? 3.951 1.759 10.798 1.00 96.69 93 GLY A CA 1
ATOM 695 C C . GLY A 1 93 ? 5.068 2.261 9.893 1.00 96.69 93 GLY A C 1
ATOM 696 O O . GLY A 1 93 ? 5.329 1.682 8.835 1.00 96.69 93 GLY A O 1
ATOM 697 N N . VAL A 1 94 ? 5.745 3.322 10.316 1.00 93.56 94 VAL A N 1
ATOM 698 C CA . VAL A 1 94 ? 6.872 3.911 9.583 1.00 93.56 94 VAL A CA 1
ATOM 699 C C . VAL A 1 94 ? 8.170 3.804 10.371 1.00 93.56 94 VAL A C 1
ATOM 701 O O . VAL A 1 94 ? 8.177 3.588 11.584 1.00 93.56 94 VAL A O 1
ATOM 704 N N . CYS A 1 95 ? 9.288 4.016 9.690 1.00 89.81 95 CYS A N 1
ATOM 705 C CA . CYS A 1 95 ? 10.614 3.773 10.252 1.00 89.81 95 CYS A CA 1
ATOM 706 C C . CYS A 1 95 ? 11.050 4.698 11.387 1.00 89.81 95 CYS A C 1
ATOM 708 O O . CYS A 1 95 ? 12.007 4.396 12.092 1.00 89.81 95 CYS A O 1
ATOM 710 N N . SER A 1 96 ? 10.340 5.808 11.595 1.00 89.94 96 SER A N 1
ATOM 711 C CA . SER A 1 96 ? 10.526 6.664 12.769 1.00 89.94 96 SER A CA 1
ATOM 712 C C . SER A 1 96 ? 9.943 6.063 14.054 1.00 89.94 96 SER A C 1
ATOM 714 O O . SER A 1 96 ? 10.079 6.665 15.115 1.00 89.94 96 SER A O 1
ATOM 716 N N . GLY A 1 97 ? 9.275 4.906 13.979 1.00 91.06 97 GLY A N 1
ATOM 717 C CA . GLY A 1 97 ? 8.570 4.283 15.101 1.00 91.06 97 GLY A CA 1
ATOM 718 C C . GLY A 1 97 ? 7.134 4.783 15.280 1.00 91.06 97 GLY A C 1
ATOM 719 O O . GLY A 1 97 ? 6.431 4.323 16.177 1.00 91.06 97 GLY A O 1
ATOM 720 N N . LYS A 1 98 ? 6.670 5.706 14.427 1.00 95.31 98 LYS A N 1
ATOM 721 C CA . LYS A 1 98 ? 5.284 6.184 14.436 1.00 95.31 98 LYS A CA 1
ATOM 722 C C . LYS A 1 98 ? 4.349 5.116 13.862 1.00 95.31 98 LYS A C 1
ATOM 724 O O . LYS A 1 98 ? 4.607 4.562 12.794 1.00 95.31 98 LYS A O 1
ATOM 729 N N . VAL A 1 99 ? 3.231 4.896 14.551 1.00 97.50 99 VAL A N 1
ATOM 730 C CA . VAL A 1 99 ? 2.097 4.091 14.082 1.00 97.50 99 VAL A CA 1
ATOM 731 C C . VAL A 1 99 ? 0.903 5.018 13.886 1.00 97.50 99 VAL A C 1
ATOM 733 O O . VAL A 1 99 ? 0.594 5.823 14.762 1.00 97.50 99 VAL A O 1
ATOM 736 N N . THR A 1 100 ? 0.256 4.926 12.729 1.00 96.81 100 THR A N 1
ATOM 737 C CA . THR A 1 100 ? -0.923 5.722 12.374 1.00 96.81 100 THR A CA 1
ATOM 738 C C . THR A 1 100 ? -2.079 4.783 12.067 1.00 96.81 100 THR A C 1
ATOM 740 O O . THR A 1 100 ? -1.924 3.865 11.265 1.00 96.81 100 THR A O 1
ATOM 743 N N . VAL A 1 101 ? -3.223 5.016 12.705 1.00 96.62 101 VAL A N 1
ATOM 744 C CA . VAL A 1 101 ? -4.485 4.313 12.445 1.00 96.62 101 VAL A CA 1
ATOM 745 C C . VAL A 1 101 ? -5.356 5.242 11.606 1.00 96.62 101 VAL A C 1
ATOM 747 O O . VAL A 1 101 ? -5.521 6.408 11.963 1.00 96.62 101 VAL A O 1
ATOM 750 N N . LEU A 1 102 ? -5.836 4.753 10.467 1.00 93.50 102 LEU A N 1
ATOM 751 C CA . LEU A 1 102 ? -6.586 5.523 9.480 1.00 93.50 102 LEU A CA 1
ATOM 752 C C . LEU A 1 102 ? -8.005 4.980 9.391 1.00 93.50 102 LEU A C 1
ATOM 754 O O . LEU A 1 102 ? -8.206 3.773 9.297 1.00 93.50 102 LEU A O 1
ATOM 758 N N . GLU A 1 103 ? -8.961 5.900 9.382 1.00 90.31 103 GLU A N 1
ATOM 759 C CA . GLU A 1 103 ? -10.384 5.628 9.207 1.00 90.31 103 GLU A CA 1
ATOM 760 C C . GLU A 1 103 ? -10.811 5.887 7.760 1.00 90.31 103 GLU A C 1
ATOM 762 O O . GLU A 1 103 ? -10.138 6.604 7.013 1.00 90.31 103 GLU A O 1
ATOM 767 N N . HIS A 1 104 ? -11.964 5.346 7.368 1.00 80.44 104 HIS A N 1
ATOM 768 C CA . HIS A 1 104 ? -12.597 5.758 6.121 1.00 80.44 104 HIS A CA 1
ATOM 769 C C . HIS A 1 104 ? -13.009 7.227 6.223 1.00 80.44 104 HIS A C 1
ATOM 771 O O . HIS A 1 104 ? -13.781 7.616 7.101 1.00 80.44 104 HIS A O 1
ATOM 777 N N . THR A 1 105 ? -12.548 8.056 5.291 1.00 68.75 105 THR A N 1
ATOM 778 C CA . THR A 1 105 ? -13.144 9.372 5.099 1.00 68.75 105 THR A CA 1
ATOM 779 C C . THR A 1 105 ? -14.506 9.184 4.440 1.00 68.75 105 THR A C 1
ATOM 781 O O . THR A 1 105 ? -14.601 8.819 3.273 1.00 68.75 105 THR A O 1
ATOM 784 N N . ASN A 1 106 ? -15.581 9.478 5.173 1.00 54.16 106 ASN A N 1
ATOM 785 C CA . ASN A 1 106 ? -16.946 9.568 4.633 1.00 54.16 106 ASN A CA 1
ATOM 786 C C . ASN A 1 106 ? -17.143 10.782 3.697 1.00 54.16 106 ASN A C 1
ATOM 788 O O . ASN A 1 106 ? -18.257 11.283 3.564 1.00 54.16 106 ASN A O 1
ATOM 792 N N . ALA A 1 107 ? -16.079 11.287 3.066 1.00 48.38 10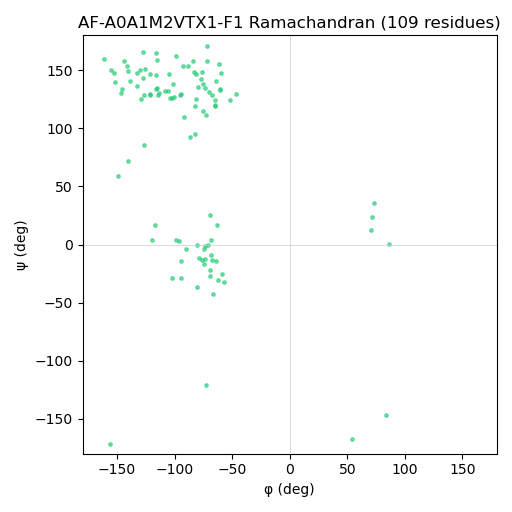7 ALA A N 1
ATOM 793 C CA . ALA A 1 107 ? -16.203 12.375 2.112 1.00 48.38 107 ALA A CA 1
ATOM 794 C C . ALA A 1 107 ? -17.023 11.863 0.914 1.00 48.38 107 ALA A C 1
ATOM 796 O O . ALA A 1 107 ? -16.627 10.873 0.288 1.00 48.38 107 ALA A O 1
ATOM 797 N N . PRO A 1 108 ? -18.187 12.463 0.611 1.00 42.31 108 PRO A N 1
ATOM 798 C CA . PRO A 1 108 ? -18.921 12.101 -0.587 1.00 42.31 108 PRO A CA 1
ATOM 799 C C . PRO A 1 108 ? -18.043 12.365 -1.817 1.00 42.31 108 PRO A C 1
ATOM 801 O O . PRO A 1 108 ? -17.244 13.293 -1.839 1.00 42.31 108 PRO A O 1
ATOM 804 N N . PHE A 1 109 ? -18.208 11.546 -2.856 1.00 44.47 109 PHE A N 1
ATOM 805 C CA . PHE A 1 109 ? -17.458 11.587 -4.124 1.00 44.47 109 PHE A CA 1
ATOM 806 C C . PHE A 1 109 ? -17.655 12.882 -4.962 1.00 44.47 109 PHE A C 1
ATOM 808 O O . PHE A 1 109 ? -17.363 12.885 -6.157 1.00 44.47 109 PHE A O 1
ATOM 815 N N . TRP A 1 110 ? -18.170 13.968 -4.376 1.00 46.44 110 TRP A N 1
ATOM 816 C CA . TRP A 1 110 ? -18.431 15.252 -5.031 1.00 46.44 110 TRP A CA 1
ATOM 817 C C . TRP A 1 110 ? -18.076 16.442 -4.122 1.00 46.44 110 TRP A C 1
ATOM 819 O O . TRP A 1 110 ? -18.960 17.146 -3.675 1.00 46.44 110 TRP A O 1
ATOM 829 N N . GLU A 1 111 ? -16.801 16.728 -3.875 1.00 34.97 111 GLU A N 1
ATOM 830 C CA . GLU A 1 111 ? -16.355 18.087 -3.496 1.00 34.97 111 GLU A CA 1
ATOM 831 C C . GLU A 1 111 ? -15.078 18.456 -4.251 1.00 34.97 111 GLU A C 1
ATOM 833 O O . GLU A 1 111 ? -14.219 17.559 -4.426 1.00 34.97 111 GLU A O 1
#

Mean predicted aligned error: 6.52 Å

InterPro domains:
  IPR001680 WD40 repeat [PS50082] (41-56)
  IPR015943 WD40/YVTN repeat-like-containing domain superfamily [G3DSA:2.130.10.10] (3-109)
  IPR019775 WD40 repeat, conserved site [PS00678] (41-55)

Radius of gyration: 15.08 Å; Cα contacts (8 Å, |Δi|>4): 196; chains: 1; bounding box: 40×42×34 Å

Foldseek 3Di:
DDDDPDLADAFDDAAPDPPPVPFDGWQDKDWDADPPLGIWIWTFGQNQFIFIADSVDHNPPPPGGHTPDHDPAGWNDKDADDVVVVAQGIWTAGPVRDIDGHHDDPPPPPD

Solvent-accessible surface area (backbone atoms only — not comparable to full-atom values): 6907 Å² total; per-residue (Å²): 134,93,87,68,82,77,90,67,74,80,79,72,60,77,48,90,60,89,68,67,89,78,65,55,63,77,59,48,75,46,83,44,76,46,87,94,79,44,63,33,40,36,37,27,10,27,46,10,30,34,27,41,32,49,80,86,53,61,68,82,42,88,83,45,56,44,73,77,43,80,48,100,39,33,31,57,44,72,46,78,36,54,59,93,78,71,37,55,48,35,35,41,32,25,74,86,75,51,73,49,80,41,72,82,75,84,68,68,101,79,127

pLDDT: mean 85.35, std 14.16, range [34.97, 97.56]

Nearest PDB structures (foldseek):
  8f5o-assembly1_C  TM=7.772E-01  e=9.249E-03  Leishmania tarentolae
  6f1u-assembly1_h  TM=6.096E-01  e=1.734E-01  Homo sapiens
  2vdu-assembly2_B  TM=7.519E-01  e=7.305E-01  Saccharomyces cerevisiae
  2vdu-assembly3_D  TM=7.236E-01  e=7.305E-01  Saccharomyces cerevisiae
  7r5j-assembly1_W0  TM=5.152E-01  e=2.699E-01  Homo sapiens

Sequence (111 aa):
MLARGPLHAFAHEDSNKPDRRAMYGVVKTEWVCGAPYGVGLVSGGADGCVRLWDVRRASDDPHNGTVLVKCDNDVSTFALGDVYKGEAPLIVGVCSGKVTVLEHTNAPFWE

Secondary structure (DSSP, 8-state):
---SS-S----PPPPS-S-GGG--SEEEEEEEEETTTEEEEEEEETTSEEEEEETTS-TT-TTSSEEEEE-SS-EEEEEE--GGGT--SEEEEETTS-EEEE------S--

Organism: Trametes pubescens (NCBI:txid154538)